Protein AF-G5QRQ3-F1 (afdb_monomer_lite)

InterPro domains:
  IPR060211 EcpR-like, N-terminal domain [PF27348] (3-84)

Sequence (122 aa):
MLDRHNHLSSGFIFVDFSFPNLRRFTDLQWADSLANSGMHIVLISDRSLTPLANYWILKSNKIQGIIYSDDDDIVQQQKMHRLFTGRLANSKRGRTLNYTEFILLKRFVSGISIQQIVNIDN

Secondary structure (DSSP, 8-state):
-------SSS-EEEEEE-GGGHHHHTSSSHHHHHHTT-PEEEEEE-TTTHHHHHHHHHH-TTEEEEEETTS-HHHHHHHHHHHHTT--B----S----HHHHHHHHHHHTT--HHHHHHH--

pLDDT: mean 87.4, std 11.8, range [40.56, 97.44]

Radius of gyration: 16.01 Å; chains: 1; bounding box: 36×26×56 Å

Foldseek 3Di:
DDPQAQPDPAAEDEDAAEPVCLLLLLDPCNLVVVVVRVHQYEYAHEPVCLQSVLQDVVVDPSHQEYDYPPDPPVLNVVLSSCVSVVHRHHPRDDHHDDPVSSVVSSCVSVVNDPVNVVVVVD

Organism: NCBI:txid913081

Structure (mmCIF, N/CA/C/O backbone):
data_AF-G5QRQ3-F1
#
_entry.id   AF-G5QRQ3-F1
#
loop_
_atom_site.group_PDB
_atom_site.id
_atom_site.type_symbol
_atom_site.label_atom_id
_atom_site.label_alt_id
_atom_site.label_comp_id
_atom_site.label_asym_id
_atom_site.label_entity_id
_atom_site.label_seq_id
_atom_site.pdbx_PDB_ins_code
_atom_site.Cartn_x
_atom_site.Cartn_y
_atom_site.Cartn_z
_atom_site.occupancy
_atom_site.B_iso_or_equiv
_atom_site.auth_seq_id
_atom_site.auth_comp_id
_atom_site.auth_asym_id
_atom_site.auth_atom_id
_atom_site.pdbx_PDB_model_num
ATOM 1 N N . MET A 1 1 ? 5.657 -2.905 -29.502 1.00 40.56 1 MET A N 1
ATOM 2 C CA . MET A 1 1 ? 5.555 -3.483 -28.146 1.00 40.56 1 MET A CA 1
ATOM 3 C C . MET A 1 1 ? 6.742 -2.980 -27.342 1.00 40.56 1 MET A C 1
ATOM 5 O O . MET A 1 1 ? 7.833 -2.961 -27.890 1.00 40.56 1 MET A O 1
ATOM 9 N N . LEU A 1 2 ? 6.541 -2.494 -26.117 1.00 48.34 2 LEU A N 1
ATOM 10 C CA . LEU A 1 2 ? 7.648 -2.096 -25.238 1.00 48.34 2 LEU A CA 1
ATOM 11 C C . LEU A 1 2 ? 8.219 -3.361 -24.592 1.00 48.34 2 LEU A C 1
ATOM 13 O O . LEU A 1 2 ? 7.514 -3.996 -23.807 1.00 48.34 2 LEU A O 1
ATOM 17 N N . ASP A 1 3 ? 9.459 -3.712 -24.930 1.00 54.97 3 ASP A N 1
ATOM 18 C CA . ASP A 1 3 ? 10.206 -4.789 -24.279 1.00 54.97 3 ASP A CA 1
ATOM 19 C C . ASP A 1 3 ? 10.379 -4.460 -22.795 1.00 54.97 3 ASP A C 1
ATOM 21 O O . ASP A 1 3 ? 11.114 -3.547 -22.415 1.00 54.97 3 ASP A O 1
ATOM 25 N N . ARG A 1 4 ? 9.652 -5.179 -21.939 1.00 62.84 4 ARG A N 1
ATOM 26 C CA . ARG A 1 4 ? 9.677 -4.995 -20.487 1.00 62.84 4 ARG A CA 1
ATOM 27 C C . ARG A 1 4 ? 10.423 -6.137 -19.834 1.00 62.84 4 ARG A C 1
ATOM 29 O O . ARG A 1 4 ? 9.827 -7.048 -19.271 1.00 62.84 4 ARG A O 1
ATOM 36 N N . HIS A 1 5 ? 11.741 -6.053 -19.916 1.00 73.69 5 HIS A N 1
ATOM 37 C CA . HIS A 1 5 ? 12.624 -6.947 -19.193 1.00 73.69 5 HIS A CA 1
ATOM 38 C C . HIS A 1 5 ? 12.818 -6.418 -17.770 1.00 73.69 5 HIS A C 1
ATOM 40 O O . HIS A 1 5 ? 13.040 -5.225 -17.561 1.00 73.69 5 HIS A O 1
ATOM 46 N N . ASN A 1 6 ? 12.702 -7.302 -16.780 1.00 76.31 6 ASN A N 1
ATOM 47 C CA . ASN A 1 6 ? 13.145 -6.980 -15.433 1.00 76.31 6 ASN A CA 1
ATOM 48 C C . ASN A 1 6 ? 14.673 -6.863 -15.456 1.00 76.31 6 ASN A C 1
ATOM 50 O O . ASN A 1 6 ? 15.356 -7.847 -15.728 1.00 76.31 6 ASN A O 1
ATOM 54 N N . HIS A 1 7 ? 15.201 -5.673 -15.177 1.00 77.12 7 HIS A N 1
ATOM 55 C CA . HIS A 1 7 ? 16.644 -5.442 -15.112 1.00 77.12 7 HIS A CA 1
ATOM 56 C C . HIS A 1 7 ? 17.217 -5.655 -13.700 1.00 77.12 7 HIS A C 1
ATOM 58 O O . HIS A 1 7 ? 18.397 -5.394 -13.471 1.00 77.12 7 HIS A O 1
ATOM 64 N N . LEU A 1 8 ? 16.394 -6.111 -12.749 1.00 81.19 8 LEU A N 1
ATOM 65 C CA . LEU A 1 8 ? 16.781 -6.427 -11.376 1.00 81.19 8 LEU A CA 1
ATOM 66 C C . LEU A 1 8 ? 17.001 -7.931 -11.196 1.00 81.19 8 LEU A C 1
ATOM 68 O O . LEU A 1 8 ? 16.372 -8.753 -11.860 1.00 81.19 8 LEU A O 1
ATOM 72 N N . SER A 1 9 ? 17.876 -8.289 -10.255 1.00 81.19 9 SER A N 1
ATOM 73 C CA . SER A 1 9 ? 18.150 -9.683 -9.881 1.00 81.19 9 SER A CA 1
ATOM 74 C C . SER A 1 9 ? 17.019 -10.328 -9.071 1.00 81.19 9 SER A C 1
ATOM 76 O O . SER A 1 9 ? 16.883 -11.549 -9.076 1.00 81.19 9 SER A O 1
ATOM 78 N N . SER A 1 10 ? 16.197 -9.524 -8.391 1.00 85.69 10 SER A N 1
ATOM 79 C CA . SER A 1 10 ? 15.017 -9.955 -7.635 1.00 85.69 10 SER A CA 1
ATOM 80 C C . SER A 1 10 ? 13.725 -9.749 -8.427 1.00 85.69 10 SER A C 1
ATOM 82 O O . SER A 1 10 ? 13.568 -8.788 -9.184 1.00 85.69 10 SER A O 1
ATOM 84 N N . GLY A 1 11 ? 12.777 -10.670 -8.241 1.00 90.44 11 GLY A N 1
ATOM 85 C CA . GLY A 1 11 ? 11.439 -10.574 -8.825 1.00 90.44 11 GLY A CA 1
ATOM 86 C C . GLY A 1 11 ? 10.533 -9.577 -8.093 1.00 90.44 11 GLY A C 1
ATOM 87 O O . GLY A 1 11 ? 10.936 -8.938 -7.120 1.00 90.44 11 GLY A O 1
ATOM 88 N N . PHE A 1 12 ? 9.282 -9.477 -8.547 1.00 92.00 12 PHE A N 1
ATOM 89 C CA . PHE A 1 12 ? 8.266 -8.583 -7.983 1.00 92.00 12 PHE A CA 1
ATOM 90 C C . PHE A 1 12 ? 7.072 -9.356 -7.422 1.00 92.00 12 PHE A C 1
ATOM 92 O O . PHE A 1 12 ? 6.621 -10.328 -8.026 1.00 92.00 12 PHE A O 1
ATOM 99 N N . ILE A 1 13 ? 6.528 -8.880 -6.303 1.00 94.81 13 ILE A N 1
ATOM 100 C CA . ILE A 1 13 ? 5.225 -9.289 -5.775 1.00 94.81 13 ILE A CA 1
ATOM 101 C C . ILE A 1 13 ? 4.263 -8.128 -5.997 1.00 94.81 13 ILE A C 1
ATOM 103 O O . ILE A 1 13 ? 4.391 -7.076 -5.368 1.00 94.81 13 ILE A O 1
ATOM 107 N N . PHE A 1 14 ? 3.290 -8.332 -6.879 1.00 95.44 14 PHE A N 1
ATOM 108 C CA . PHE A 1 14 ? 2.187 -7.399 -7.071 1.00 95.44 14 PHE A CA 1
ATOM 109 C C . PHE A 1 14 ? 1.051 -7.773 -6.124 1.00 95.44 14 PHE A C 1
ATOM 111 O O . PHE A 1 14 ? 0.490 -8.864 -6.209 1.00 95.44 14 PHE A O 1
ATOM 118 N N . VAL A 1 15 ? 0.742 -6.874 -5.195 1.00 96.88 15 VAL A N 1
ATOM 119 C CA . VAL A 1 15 ? -0.288 -7.076 -4.175 1.00 96.88 15 VAL A CA 1
ATOM 120 C C . VAL A 1 15 ? -1.567 -6.386 -4.626 1.00 96.88 15 VAL A C 1
ATOM 122 O O . VAL A 1 15 ? -1.559 -5.177 -4.851 1.00 96.88 15 VAL A O 1
ATOM 125 N N . ASP A 1 16 ? -2.662 -7.139 -4.712 1.00 96.62 16 ASP A N 1
ATOM 126 C CA . ASP A 1 16 ? -4.011 -6.593 -4.884 1.00 96.62 16 ASP A CA 1
ATOM 127 C C . ASP A 1 16 ? -4.416 -5.800 -3.630 1.00 96.62 16 ASP A C 1
ATOM 129 O O . ASP A 1 16 ? -4.892 -6.356 -2.638 1.00 96.62 16 ASP A O 1
ATOM 133 N N . PHE A 1 17 ? -4.169 -4.492 -3.658 1.00 97.44 17 PHE A N 1
ATOM 134 C CA . PHE A 1 17 ? -4.375 -3.562 -2.555 1.00 97.44 17 PHE A CA 1
ATOM 135 C C . PHE A 1 17 ? -5.756 -2.898 -2.657 1.00 97.44 17 PHE A C 1
ATOM 137 O O . PHE A 1 17 ? -5.892 -1.680 -2.797 1.00 97.44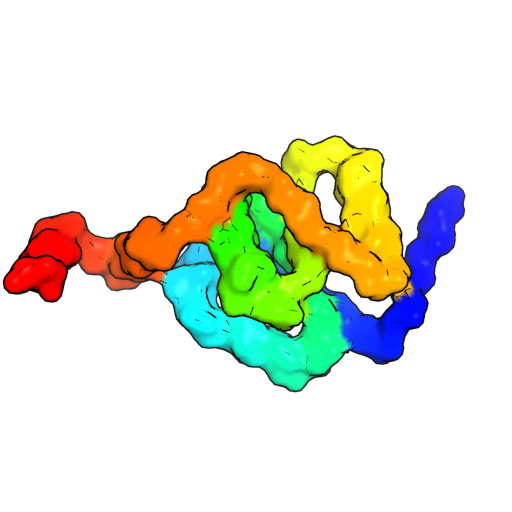 17 PHE A O 1
ATOM 144 N N . SER A 1 18 ? -6.796 -3.727 -2.608 1.00 96.56 18 SER A N 1
ATOM 145 C CA . SER A 1 18 ? -8.194 -3.324 -2.771 1.00 96.56 18 SER A CA 1
ATOM 146 C C . SER A 1 18 ? -9.007 -3.438 -1.478 1.00 96.56 18 SER A C 1
ATOM 148 O O . SER A 1 18 ? -8.665 -4.190 -0.558 1.00 96.56 18 SER A O 1
ATOM 150 N N . PHE A 1 19 ? -10.102 -2.678 -1.392 1.00 95.88 19 PHE A N 1
ATOM 151 C CA . PHE A 1 19 ? -10.977 -2.614 -0.217 1.00 95.88 19 PHE A CA 1
ATOM 152 C C . PHE A 1 19 ? -11.449 -3.977 0.314 1.00 95.88 19 PHE A C 1
ATOM 154 O O . PHE A 1 19 ? -11.417 -4.158 1.534 1.00 95.88 19 PHE A O 1
ATOM 161 N N . PRO A 1 20 ? -11.823 -4.969 -0.524 1.00 95.38 20 PRO A N 1
ATOM 162 C CA . PRO A 1 20 ? -12.203 -6.296 -0.033 1.00 95.38 20 PRO A CA 1
ATOM 163 C C . PRO A 1 20 ? -11.127 -6.963 0.840 1.00 95.38 20 PRO A C 1
ATOM 165 O O . PRO A 1 20 ? -11.447 -7.735 1.742 1.00 95.38 20 PRO A O 1
ATOM 168 N N . ASN A 1 21 ? -9.854 -6.615 0.629 1.00 96.00 21 ASN A N 1
ATOM 169 C CA . ASN A 1 21 ? -8.706 -7.154 1.354 1.00 96.00 21 ASN A CA 1
ATOM 170 C C . ASN A 1 21 ? -8.260 -6.277 2.543 1.00 96.00 21 ASN A C 1
ATOM 172 O O . ASN A 1 21 ? -7.255 -6.585 3.189 1.00 96.00 21 ASN A O 1
ATOM 176 N N . LEU A 1 22 ? -9.008 -5.218 2.886 1.00 95.81 22 LEU A N 1
ATOM 177 C CA . LEU A 1 22 ? -8.644 -4.215 3.898 1.00 95.81 22 LEU A CA 1
ATOM 178 C C . LEU A 1 22 ? -8.176 -4.821 5.231 1.00 95.81 22 LEU A C 1
ATOM 180 O O . LEU A 1 22 ? -7.193 -4.348 5.802 1.00 95.81 22 LEU A O 1
ATOM 184 N N . ARG A 1 23 ? -8.824 -5.895 5.706 1.00 94.56 23 ARG A N 1
ATOM 185 C CA . ARG A 1 23 ? -8.462 -6.572 6.967 1.00 94.56 23 ARG A CA 1
ATOM 186 C C . ARG A 1 23 ? -6.999 -6.999 7.022 1.00 94.56 23 ARG A C 1
ATOM 188 O O . ARG A 1 23 ? -6.372 -6.887 8.073 1.00 94.56 23 ARG A O 1
ATOM 195 N N . ARG A 1 24 ? -6.441 -7.440 5.895 1.00 94.94 24 ARG A N 1
ATOM 196 C CA . ARG A 1 24 ? -5.034 -7.834 5.797 1.00 94.94 24 ARG A CA 1
ATOM 197 C C . ARG A 1 24 ? -4.106 -6.625 5.911 1.00 94.94 24 ARG A C 1
ATOM 199 O O . ARG A 1 24 ? -3.074 -6.706 6.563 1.00 94.94 24 ARG A O 1
ATOM 206 N N . PHE A 1 25 ? -4.490 -5.494 5.326 1.00 96.38 25 PHE A N 1
ATOM 207 C CA . PHE A 1 25 ? -3.645 -4.299 5.237 1.00 96.38 25 PHE A CA 1
ATOM 208 C C . PHE A 1 25 ? -3.670 -3.408 6.481 1.00 96.38 25 PHE A C 1
ATOM 210 O O . PHE A 1 25 ? -2.894 -2.456 6.570 1.00 96.38 25 PHE A O 1
ATOM 217 N N . THR A 1 26 ? -4.541 -3.716 7.442 1.00 95.19 26 THR A N 1
ATOM 218 C CA . THR A 1 26 ? -4.531 -3.129 8.790 1.00 95.19 26 THR A CA 1
ATOM 219 C C . THR A 1 26 ? -3.667 -3.900 9.790 1.00 95.19 26 THR A C 1
ATOM 221 O O . THR A 1 26 ? -3.450 -3.430 10.909 1.00 95.19 26 THR A O 1
ATOM 224 N N . ASP A 1 27 ? -3.164 -5.079 9.418 1.00 93.19 27 ASP A N 1
ATOM 225 C CA . ASP A 1 27 ? -2.137 -5.770 10.195 1.00 93.19 27 ASP A CA 1
ATOM 226 C C . ASP A 1 27 ? -0.810 -4.995 10.096 1.00 93.19 27 ASP A C 1
ATOM 228 O O . ASP A 1 27 ? -0.477 -4.455 9.049 1.00 93.19 27 ASP A O 1
ATOM 232 N N . LEU A 1 28 ? -0.031 -4.906 11.172 1.00 89.81 28 LEU A N 1
ATOM 233 C CA . LEU A 1 28 ? 1.288 -4.274 11.092 1.00 89.81 28 LEU A CA 1
ATOM 234 C C . LEU A 1 28 ? 2.332 -5.190 10.436 1.00 89.81 28 LEU A C 1
ATOM 236 O O . LEU A 1 28 ? 3.329 -4.688 9.929 1.00 89.81 28 LEU A O 1
ATOM 240 N N . GLN A 1 29 ? 2.094 -6.505 10.421 1.00 91.50 29 GLN A N 1
ATOM 241 C CA . GLN A 1 29 ? 3.080 -7.510 10.017 1.00 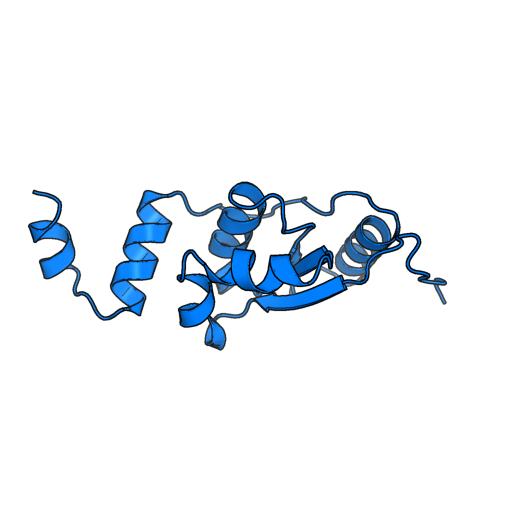91.50 29 GLN A CA 1
ATOM 242 C C . GLN A 1 29 ? 2.926 -8.008 8.573 1.00 91.50 29 GLN A C 1
ATOM 244 O O . GLN A 1 29 ? 3.775 -8.769 8.100 1.00 91.50 29 GLN A O 1
ATOM 249 N N . TRP A 1 30 ? 1.873 -7.617 7.840 1.00 93.88 30 TRP A N 1
ATOM 250 C CA . TRP A 1 30 ? 1.630 -8.185 6.502 1.00 93.88 30 TRP A CA 1
ATOM 251 C C . TRP A 1 30 ? 2.767 -7.863 5.522 1.00 93.88 30 TRP A C 1
ATOM 253 O O . TRP A 1 30 ? 3.156 -8.723 4.732 1.00 93.88 30 TRP A O 1
ATOM 263 N N . ALA A 1 31 ? 3.315 -6.645 5.584 1.00 91.19 31 ALA A N 1
ATOM 264 C CA . ALA A 1 31 ? 4.389 -6.217 4.693 1.00 91.19 31 ALA A CA 1
ATOM 265 C C . ALA A 1 31 ? 5.699 -6.950 5.019 1.00 91.19 31 ALA A C 1
ATOM 267 O O . ALA A 1 31 ? 6.387 -7.411 4.109 1.00 91.19 31 ALA A O 1
ATOM 268 N N . ASP A 1 32 ? 6.003 -7.126 6.309 1.00 90.31 32 ASP A N 1
ATOM 269 C CA . ASP A 1 32 ? 7.187 -7.861 6.772 1.00 90.31 32 ASP A CA 1
ATOM 270 C C . ASP A 1 32 ? 7.114 -9.342 6.384 1.00 90.31 32 ASP A C 1
ATOM 272 O O . ASP A 1 32 ? 8.101 -9.927 5.942 1.00 90.31 32 ASP A O 1
ATOM 276 N N . SER A 1 33 ? 5.917 -9.929 6.450 1.00 90.25 33 SER A N 1
ATOM 277 C CA . SER A 1 33 ? 5.680 -11.316 6.040 1.00 90.25 33 SER A CA 1
ATOM 278 C C . SER A 1 33 ? 6.027 -11.550 4.565 1.00 90.25 33 SER A C 1
ATOM 280 O O . SER A 1 33 ? 6.598 -12.584 4.223 1.00 90.25 33 SER A O 1
ATOM 282 N N . LEU A 1 34 ? 5.728 -10.583 3.690 1.00 90.12 34 LEU A N 1
ATOM 283 C CA . LEU A 1 34 ? 6.083 -10.644 2.268 1.00 90.12 34 LEU A CA 1
ATOM 284 C C . LEU A 1 34 ? 7.560 -10.323 2.016 1.00 90.12 34 LEU A C 1
ATOM 286 O O . LEU A 1 34 ? 8.159 -10.875 1.090 1.00 90.12 34 LEU A O 1
ATOM 290 N N . ALA A 1 35 ? 8.164 -9.464 2.838 1.00 86.69 35 ALA A N 1
ATOM 291 C CA . ALA A 1 35 ? 9.556 -9.050 2.687 1.00 86.69 35 ALA A CA 1
ATOM 292 C C . ALA A 1 35 ? 10.551 -10.214 2.835 1.00 86.69 35 ALA A C 1
ATOM 294 O O . ALA A 1 35 ? 11.631 -10.169 2.247 1.00 86.69 35 ALA A O 1
ATOM 295 N N . ASN A 1 36 ? 10.170 -11.279 3.548 1.00 87.75 36 ASN A N 1
ATOM 296 C CA . ASN A 1 36 ? 10.967 -12.503 3.690 1.00 87.75 36 ASN A CA 1
ATOM 297 C C . ASN A 1 36 ? 11.245 -13.220 2.355 1.00 87.75 36 ASN A C 1
ATOM 299 O O . ASN A 1 36 ? 12.162 -14.030 2.280 1.00 87.75 36 ASN A O 1
ATOM 303 N N . SER A 1 37 ? 10.491 -12.912 1.295 1.00 87.75 37 SER A N 1
ATOM 304 C CA . SER A 1 37 ? 10.735 -13.447 -0.052 1.00 87.75 37 SER A CA 1
ATOM 305 C C . SER A 1 37 ? 11.984 -12.876 -0.737 1.00 87.75 37 SER A C 1
ATOM 307 O O . SER A 1 37 ? 12.440 -13.435 -1.731 1.00 87.75 37 SER A O 1
ATOM 309 N N . GLY A 1 38 ? 12.509 -11.735 -0.270 1.00 88.44 38 GLY A N 1
ATOM 310 C CA . GLY A 1 38 ? 13.563 -10.990 -0.970 1.00 88.44 38 GLY A CA 1
ATOM 311 C C . GLY A 1 38 ? 13.104 -10.314 -2.272 1.00 88.44 38 GLY A C 1
ATOM 312 O O . GLY A 1 38 ? 13.926 -9.748 -2.988 1.00 88.44 38 GLY A O 1
ATOM 313 N N . MET A 1 39 ? 11.806 -10.359 -2.589 1.00 91.31 39 MET A N 1
ATOM 314 C CA . MET A 1 39 ? 11.225 -9.754 -3.788 1.00 91.31 39 MET A CA 1
ATOM 315 C C . MET A 1 39 ? 10.772 -8.310 -3.538 1.00 91.31 39 MET A C 1
ATOM 317 O O . MET A 1 39 ? 10.463 -7.912 -2.413 1.00 91.31 39 MET A O 1
ATOM 321 N N . HIS A 1 40 ? 10.682 -7.525 -4.610 1.00 90.25 40 HIS A N 1
ATOM 322 C CA . HIS A 1 40 ? 10.192 -6.150 -4.564 1.00 90.25 40 HIS A CA 1
ATOM 323 C C . HIS A 1 40 ? 8.664 -6.121 -4.451 1.00 90.25 40 HIS A C 1
ATOM 325 O O . HIS A 1 40 ? 7.967 -6.635 -5.327 1.00 90.25 40 HIS A O 1
ATOM 331 N N . ILE A 1 41 ? 8.123 -5.497 -3.402 1.00 94.56 41 ILE A N 1
ATOM 332 C CA . ILE A 1 41 ? 6.671 -5.409 -3.199 1.00 94.56 41 ILE A CA 1
ATOM 333 C C . ILE A 1 41 ? 6.122 -4.184 -3.936 1.00 94.56 41 ILE A C 1
ATOM 335 O O . ILE A 1 41 ? 6.608 -3.068 -3.749 1.00 94.56 41 ILE A O 1
ATOM 339 N N . VAL A 1 42 ? 5.081 -4.375 -4.743 1.00 95.38 42 VAL A N 1
ATOM 340 C CA . VAL A 1 42 ? 4.377 -3.311 -5.470 1.00 95.38 42 VAL A CA 1
ATOM 341 C C . VAL A 1 42 ? 2.891 -3.400 -5.156 1.00 95.38 42 VAL A C 1
ATOM 343 O O . VAL A 1 42 ? 2.290 -4.465 -5.287 1.00 95.38 42 VAL A O 1
ATOM 346 N N . LEU A 1 43 ? 2.284 -2.286 -4.750 1.00 96.62 43 LEU A N 1
ATOM 347 C CA . LEU A 1 43 ? 0.852 -2.247 -4.447 1.00 96.62 43 LEU A CA 1
ATOM 348 C C . LEU A 1 43 ? 0.059 -1.873 -5.695 1.00 96.62 43 LEU A C 1
ATOM 350 O O . LEU A 1 43 ? 0.364 -0.863 -6.330 1.00 96.62 43 LEU A O 1
ATOM 354 N N . ILE A 1 44 ? -0.980 -2.644 -6.004 1.00 96.56 44 ILE A N 1
ATOM 355 C CA . ILE A 1 44 ? -2.009 -2.288 -6.980 1.00 96.56 44 ILE A CA 1
ATOM 356 C C . ILE A 1 44 ? -3.207 -1.757 -6.194 1.00 96.56 44 ILE A C 1
ATOM 358 O O . ILE A 1 44 ? -3.995 -2.535 -5.669 1.00 96.56 44 ILE A O 1
ATOM 362 N N . SER A 1 45 ? -3.290 -0.438 -6.021 1.00 96.38 45 SER A N 1
ATOM 363 C CA . SER A 1 45 ? -4.258 0.187 -5.114 1.00 96.38 45 SER A CA 1
ATOM 364 C C . SER A 1 45 ? -5.498 0.660 -5.846 1.00 96.38 45 SER A C 1
ATOM 366 O O . SER A 1 45 ? -5.393 1.415 -6.811 1.00 96.38 45 SER A O 1
ATOM 368 N N . ASP A 1 46 ? -6.669 0.342 -5.302 1.00 95.31 46 ASP A N 1
ATOM 369 C CA . ASP A 1 46 ? -7.892 1.026 -5.710 1.00 95.31 46 ASP A CA 1
ATOM 370 C C . ASP A 1 46 ? -7.952 2.466 -5.159 1.00 95.31 46 ASP A C 1
ATOM 372 O O . ASP A 1 46 ? -7.138 2.906 -4.326 1.00 95.31 46 ASP A O 1
ATOM 376 N N . ARG A 1 47 ? -8.939 3.229 -5.638 1.00 93.88 47 ARG A N 1
ATOM 377 C CA . ARG A 1 47 ? -9.156 4.618 -5.222 1.00 93.88 47 ARG A CA 1
ATOM 378 C C . ARG A 1 47 ? -9.490 4.743 -3.733 1.00 93.88 47 ARG A C 1
ATOM 380 O O . ARG A 1 47 ? -9.063 5.705 -3.096 1.00 93.88 47 ARG A O 1
ATOM 387 N N . SER A 1 48 ? -10.234 3.792 -3.173 1.00 94.88 48 SER A N 1
ATOM 388 C CA . SER A 1 48 ? -10.696 3.840 -1.781 1.00 94.88 48 SER A CA 1
ATOM 389 C C . SER A 1 48 ? -9.556 3.634 -0.781 1.00 94.88 48 SER A C 1
ATOM 391 O O . SER A 1 48 ? -9.514 4.296 0.256 1.00 94.88 48 SER A O 1
ATOM 393 N N . LEU A 1 49 ? -8.582 2.787 -1.126 1.00 96.12 49 LEU A N 1
ATOM 394 C CA . LEU A 1 49 ? -7.427 2.477 -0.292 1.00 96.12 49 LEU A CA 1
ATOM 395 C C . LEU A 1 49 ? -6.198 3.336 -0.598 1.00 96.12 49 LEU A C 1
ATOM 397 O O . LEU A 1 49 ? -5.183 3.190 0.083 1.00 96.12 49 LEU A O 1
ATOM 401 N N . THR A 1 50 ? -6.288 4.290 -1.531 1.00 96.12 50 THR A N 1
ATOM 402 C CA . THR A 1 50 ? -5.196 5.227 -1.855 1.00 96.12 50 THR A CA 1
ATOM 403 C C . THR A 1 50 ? -4.552 5.856 -0.601 1.00 96.12 50 THR A C 1
ATOM 405 O O . THR A 1 50 ? -3.321 5.829 -0.497 1.0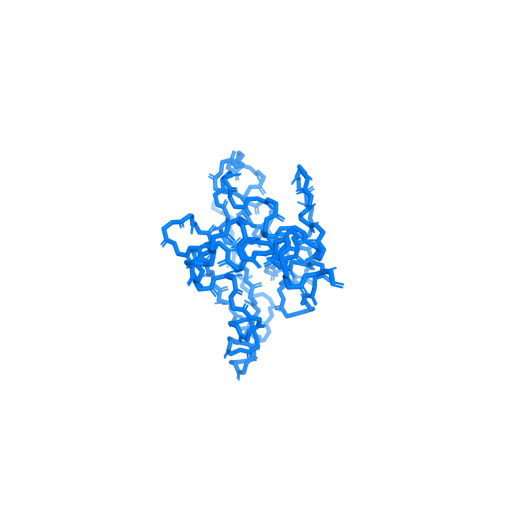0 96.12 50 THR A O 1
ATOM 408 N N . PRO A 1 51 ? -5.312 6.354 0.401 1.00 96.69 51 PRO A N 1
ATOM 409 C CA . PRO A 1 51 ? -4.718 6.893 1.625 1.00 96.69 51 PRO A CA 1
ATOM 410 C C . PRO A 1 51 ? -3.904 5.879 2.435 1.00 96.69 51 PRO A C 1
ATOM 412 O O . PRO A 1 51 ? -2.869 6.237 3.002 1.00 96.69 51 PRO A O 1
ATOM 415 N N . LEU A 1 52 ? -4.358 4.625 2.487 1.00 97.25 52 LEU A N 1
ATOM 416 C CA . LEU A 1 52 ? -3.695 3.547 3.217 1.00 97.25 52 LEU A CA 1
ATOM 417 C C . LEU A 1 52 ? -2.469 3.026 2.450 1.00 97.25 52 LEU A C 1
ATOM 419 O O . LEU A 1 52 ? -1.427 2.798 3.058 1.00 97.25 52 LEU A O 1
ATOM 423 N N . ALA A 1 53 ? -2.540 2.916 1.122 1.00 96.75 53 ALA A N 1
ATOM 424 C CA . ALA A 1 53 ? -1.385 2.591 0.286 1.00 96.75 53 ALA A CA 1
ATOM 425 C C . ALA A 1 53 ? -0.271 3.638 0.465 1.00 96.75 53 ALA A C 1
ATOM 427 O O . ALA A 1 53 ? 0.896 3.296 0.662 1.00 96.75 53 ALA A O 1
ATOM 428 N N . ASN A 1 54 ? -0.648 4.921 0.497 1.00 96.25 54 ASN A N 1
ATOM 429 C CA . ASN A 1 54 ? 0.268 6.029 0.766 1.00 96.25 54 ASN A CA 1
ATOM 430 C C . ASN A 1 54 ? 0.904 5.968 2.159 1.00 96.25 54 ASN A C 1
ATOM 432 O O . ASN A 1 54 ? 2.060 6.355 2.322 1.00 96.25 54 ASN A O 1
ATOM 436 N N . TYR A 1 55 ? 0.169 5.498 3.166 1.00 96.19 55 TYR A N 1
ATOM 437 C CA . TYR A 1 55 ? 0.738 5.257 4.490 1.00 96.19 55 TYR A CA 1
ATOM 438 C C . TYR A 1 55 ? 1.813 4.168 4.422 1.00 96.19 55 TYR A C 1
ATOM 440 O O . TYR A 1 55 ? 2.926 4.358 4.911 1.00 96.19 55 TYR A O 1
ATOM 448 N N . TRP A 1 56 ? 1.521 3.061 3.740 1.00 95.62 56 TRP A N 1
ATOM 449 C CA . TRP A 1 56 ? 2.425 1.919 3.652 1.00 95.62 56 TRP A CA 1
ATOM 450 C C . TRP A 1 56 ? 3.717 2.200 2.883 1.00 95.62 56 TRP A C 1
ATOM 452 O O . TRP A 1 56 ? 4.782 1.826 3.371 1.00 95.62 56 TRP A O 1
ATOM 462 N N . ILE A 1 57 ? 3.663 2.920 1.756 1.00 92.88 57 ILE A N 1
ATOM 463 C CA . ILE A 1 57 ? 4.877 3.299 1.003 1.00 92.88 57 ILE A CA 1
ATOM 464 C C . ILE A 1 57 ? 5.812 4.216 1.810 1.00 92.88 57 ILE A C 1
ATOM 466 O O . ILE A 1 57 ? 7.011 4.251 1.556 1.00 92.88 57 ILE A O 1
ATOM 470 N N . LEU A 1 58 ? 5.283 4.967 2.785 1.00 91.56 58 LEU A N 1
ATOM 471 C CA . LEU A 1 58 ? 6.096 5.776 3.700 1.00 91.56 58 LEU A CA 1
ATOM 472 C C . LEU A 1 58 ? 6.592 4.978 4.902 1.00 91.56 58 LEU A C 1
ATOM 474 O O . LEU A 1 58 ? 7.678 5.242 5.410 1.00 91.56 58 LEU A O 1
ATOM 478 N N . LYS A 1 59 ? 5.782 4.032 5.382 1.00 92.00 59 LYS A N 1
ATOM 479 C CA . LYS A 1 59 ? 6.069 3.274 6.597 1.00 92.00 59 LYS A CA 1
ATOM 480 C C . LYS A 1 59 ? 7.065 2.138 6.369 1.00 92.00 59 LYS A C 1
ATOM 482 O O . LYS A 1 59 ? 7.827 1.833 7.284 1.00 92.00 59 LYS A O 1
ATOM 487 N N . SER A 1 60 ? 7.056 1.515 5.191 1.00 88.94 60 SER A N 1
ATOM 488 C CA . SER A 1 60 ? 7.885 0.349 4.881 1.00 88.94 60 SER A CA 1
ATOM 489 C C . SER A 1 60 ? 8.782 0.597 3.675 1.00 88.94 60 SER A C 1
ATOM 491 O O . SER A 1 60 ? 8.310 0.805 2.560 1.00 88.94 60 SER A O 1
ATOM 493 N N . ASN A 1 61 ? 10.094 0.476 3.883 1.00 86.06 61 ASN A N 1
ATOM 494 C CA . ASN A 1 61 ? 11.089 0.521 2.809 1.00 86.06 61 ASN A CA 1
ATOM 495 C C . ASN A 1 61 ? 11.078 -0.730 1.910 1.00 86.06 61 ASN A C 1
ATOM 497 O O . ASN A 1 61 ? 11.834 -0.791 0.944 1.00 86.06 61 ASN A O 1
ATOM 501 N N . LYS A 1 62 ? 10.252 -1.734 2.232 1.00 87.00 62 LYS A N 1
ATOM 502 C CA . LYS A 1 62 ? 10.092 -2.971 1.453 1.00 87.00 62 LYS A CA 1
ATOM 503 C C . LYS A 1 62 ? 9.143 -2.799 0.270 1.00 87.00 62 LYS A C 1
ATOM 505 O O . LYS A 1 62 ? 9.146 -3.618 -0.646 1.00 87.00 62 LYS A O 1
ATOM 510 N N . ILE A 1 63 ? 8.337 -1.741 0.292 1.00 92.19 63 ILE A N 1
ATOM 511 C CA . ILE A 1 63 ? 7.383 -1.419 -0.761 1.00 92.19 63 ILE A CA 1
ATOM 512 C C . ILE A 1 63 ? 8.070 -0.466 -1.742 1.00 92.19 63 ILE A C 1
ATOM 514 O O . ILE A 1 63 ? 8.491 0.631 -1.384 1.00 92.19 63 ILE A O 1
ATOM 518 N N . GLN A 1 64 ? 8.204 -0.907 -2.990 1.00 91.31 64 GLN A N 1
ATOM 519 C CA . GLN A 1 64 ? 8.974 -0.240 -4.044 1.00 91.31 64 GLN A CA 1
ATOM 520 C C . GLN A 1 64 ? 8.146 0.778 -4.845 1.00 91.31 64 GLN A C 1
ATOM 522 O O . GLN A 1 64 ? 8.697 1.612 -5.570 1.00 91.31 64 GLN A O 1
ATOM 527 N N . GLY A 1 65 ? 6.818 0.687 -4.767 1.00 93.44 65 GLY A N 1
ATOM 528 C CA . GLY A 1 65 ? 5.927 1.613 -5.452 1.00 93.44 65 GLY A CA 1
ATOM 529 C C . GLY A 1 65 ? 4.453 1.246 -5.352 1.00 93.44 65 GLY A C 1
ATOM 530 O O . GLY A 1 65 ? 4.079 0.180 -4.856 1.00 93.44 65 GLY A O 1
ATOM 531 N N . ILE A 1 66 ? 3.625 2.164 -5.852 1.00 95.19 66 ILE A N 1
ATOM 532 C CA . ILE A 1 66 ? 2.170 2.018 -5.933 1.00 95.19 66 ILE A CA 1
ATOM 533 C C . ILE A 1 66 ? 1.718 2.306 -7.366 1.00 95.19 66 ILE A C 1
ATOM 535 O O . ILE A 1 66 ? 1.987 3.380 -7.917 1.00 95.19 66 ILE A O 1
ATOM 539 N N . ILE A 1 67 ? 0.969 1.377 -7.945 1.00 94.94 67 ILE A N 1
ATOM 540 C CA . ILE A 1 67 ? 0.206 1.570 -9.177 1.00 94.94 67 ILE A CA 1
ATOM 541 C C . ILE A 1 67 ? -1.252 1.731 -8.753 1.00 94.94 67 ILE A C 1
ATOM 543 O O . ILE A 1 67 ? -1.801 0.836 -8.114 1.00 94.94 67 ILE A O 1
ATOM 547 N N . TYR A 1 68 ? -1.869 2.879 -9.041 1.00 94.88 68 TYR A N 1
ATOM 548 C CA . TYR A 1 68 ? -3.291 3.050 -8.749 1.00 94.88 68 TYR A CA 1
ATOM 549 C C . TYR A 1 68 ? -4.098 2.527 -9.932 1.00 94.88 68 TYR A C 1
ATOM 551 O O . TYR A 1 68 ? -3.764 2.824 -11.077 1.00 94.88 68 TYR A O 1
ATOM 559 N N . SER A 1 69 ? -5.128 1.733 -9.657 1.00 93.19 69 SER A N 1
ATOM 560 C CA . SER A 1 69 ? -5.887 1.010 -10.684 1.00 93.19 69 SER A CA 1
ATOM 561 C C . SER A 1 69 ? -6.671 1.925 -11.631 1.00 93.19 69 SER A C 1
ATOM 563 O O . SER A 1 69 ? -7.038 1.513 -12.722 1.00 93.19 69 SER A O 1
ATOM 565 N N . ASP A 1 70 ? -6.957 3.146 -11.193 1.00 92.44 70 ASP A N 1
ATOM 566 C CA . ASP A 1 70 ? -7.673 4.204 -11.909 1.00 92.44 70 ASP A CA 1
ATOM 567 C C . ASP A 1 70 ? -6.732 5.305 -12.433 1.00 92.44 70 ASP A C 1
ATOM 569 O O . ASP A 1 70 ? -7.200 6.375 -12.811 1.00 92.44 70 ASP A O 1
ATOM 573 N N . ASP A 1 71 ? -5.411 5.088 -12.421 1.00 91.44 71 ASP A N 1
ATOM 574 C CA . ASP A 1 71 ? -4.491 5.919 -13.208 1.00 91.44 71 ASP A CA 1
ATOM 575 C C . ASP A 1 71 ? -4.654 5.604 -14.704 1.00 91.44 71 ASP A C 1
ATOM 577 O O . ASP A 1 71 ? -4.898 4.454 -15.067 1.00 91.44 71 ASP A O 1
ATOM 581 N N . ASP A 1 72 ? -4.429 6.595 -15.571 1.00 93.12 72 ASP A N 1
ATOM 582 C CA . ASP A 1 72 ? -4.394 6.376 -17.020 1.00 93.12 72 ASP A CA 1
ATOM 583 C C . ASP A 1 72 ? -3.354 5.314 -17.399 1.00 93.12 72 ASP A C 1
ATOM 585 O O . ASP A 1 72 ? -2.263 5.257 -16.816 1.00 93.12 72 ASP A O 1
ATOM 589 N N . ASP A 1 73 ? -3.634 4.539 -18.450 1.00 93.12 73 ASP A N 1
ATOM 590 C CA . ASP A 1 73 ? -2.746 3.475 -18.934 1.00 93.12 73 ASP A CA 1
ATOM 591 C C . ASP A 1 73 ? -1.302 3.956 -19.101 1.00 93.12 73 ASP A C 1
ATOM 593 O O . ASP A 1 73 ? -0.365 3.275 -18.685 1.00 93.12 73 ASP A O 1
ATOM 597 N N . ILE A 1 74 ? -1.106 5.158 -19.654 1.00 93.31 74 ILE A N 1
ATOM 598 C CA . ILE A 1 74 ? 0.218 5.764 -19.859 1.00 93.31 74 ILE A CA 1
ATOM 599 C C . ILE A 1 74 ? 0.961 5.924 -18.525 1.00 93.31 74 ILE A C 1
ATOM 601 O O . ILE A 1 74 ? 2.144 5.589 -18.431 1.00 93.31 74 ILE A O 1
ATOM 605 N N . VAL A 1 75 ? 0.276 6.397 -17.483 1.00 91.69 75 VAL A N 1
ATOM 606 C CA . VAL A 1 75 ? 0.850 6.584 -16.144 1.00 91.69 75 VAL A CA 1
ATOM 607 C C . VAL A 1 75 ? 1.193 5.232 -15.522 1.00 91.69 75 VAL A C 1
ATOM 609 O O . VAL A 1 75 ? 2.291 5.062 -14.982 1.00 91.69 75 VAL A O 1
ATOM 612 N N . GLN A 1 76 ? 0.308 4.241 -15.654 1.00 92.25 76 GLN A N 1
ATOM 613 C CA . GLN A 1 76 ? 0.575 2.878 -15.194 1.00 92.25 76 GLN A CA 1
ATOM 614 C C . GLN A 1 76 ? 1.797 2.276 -15.910 1.00 92.25 76 GLN A C 1
ATOM 616 O O . GLN A 1 76 ? 2.674 1.698 -15.258 1.00 92.25 76 GLN A O 1
ATOM 621 N N . GLN A 1 77 ? 1.929 2.484 -17.229 1.00 91.62 77 GLN A N 1
ATOM 622 C CA . GLN A 1 77 ? 3.096 2.029 -17.994 1.00 91.62 77 GLN A CA 1
ATOM 623 C C . GLN A 1 77 ? 4.392 2.693 -17.527 1.00 91.62 77 GLN A C 1
ATOM 625 O O . GLN A 1 77 ? 5.407 2.012 -17.357 1.00 91.62 77 GLN A O 1
ATOM 630 N N . GLN A 1 78 ? 4.371 4.004 -17.282 1.00 91.81 78 GLN A N 1
ATOM 631 C CA . GLN A 1 78 ? 5.537 4.736 -16.784 1.00 91.81 78 GLN A CA 1
ATOM 632 C C . GLN A 1 78 ? 5.976 4.231 -15.407 1.00 91.81 78 GLN A C 1
ATOM 634 O O . GLN A 1 78 ? 7.173 4.046 -15.169 1.00 91.81 78 GLN A O 1
ATOM 639 N N . LYS A 1 79 ? 5.025 3.963 -14.506 1.00 92.19 79 LYS A N 1
ATOM 6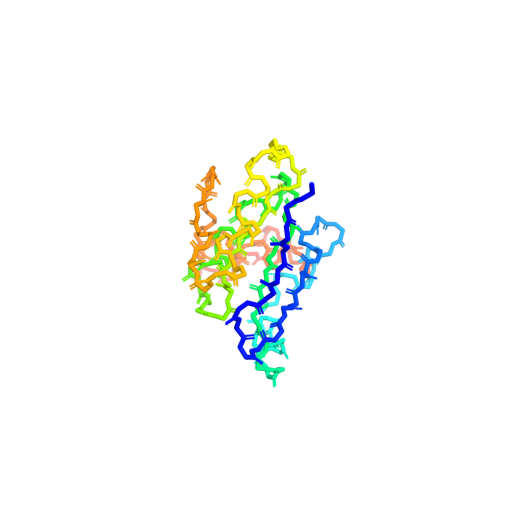40 C CA . LYS A 1 79 ? 5.311 3.385 -13.186 1.00 92.19 79 LYS A CA 1
ATOM 641 C C . LYS A 1 79 ? 5.931 1.998 -13.305 1.00 92.19 79 LYS A C 1
ATOM 643 O O . LYS A 1 79 ? 6.954 1.746 -12.672 1.00 92.19 79 LYS A O 1
ATOM 648 N N . MET A 1 80 ? 5.378 1.141 -14.163 1.00 91.50 80 MET A N 1
ATOM 649 C CA . MET A 1 80 ? 5.921 -0.197 -14.406 1.00 91.50 80 MET A CA 1
ATOM 650 C C . MET A 1 80 ? 7.355 -0.147 -14.947 1.00 91.50 80 MET A C 1
ATOM 652 O O . MET A 1 80 ? 8.236 -0.843 -14.449 1.00 91.50 80 MET A O 1
ATOM 656 N N . HIS A 1 81 ? 7.620 0.721 -15.928 1.00 91.00 81 HIS A N 1
ATOM 657 C CA . HIS A 1 81 ? 8.962 0.885 -16.487 1.00 91.00 81 HIS A CA 1
ATOM 658 C C . HIS A 1 81 ? 9.975 1.368 -15.437 1.00 91.00 81 HIS A C 1
ATOM 660 O O . HIS A 1 81 ? 11.099 0.869 -15.375 1.00 91.00 81 HIS A O 1
ATOM 666 N N . ARG A 1 82 ? 9.581 2.307 -14.567 1.00 91.06 82 ARG A N 1
ATOM 667 C CA . ARG A 1 82 ? 10.429 2.766 -13.455 1.00 91.06 82 ARG A CA 1
ATOM 668 C C . ARG A 1 82 ? 10.752 1.628 -12.488 1.00 91.06 82 ARG A C 1
ATOM 670 O O . ARG A 1 82 ? 11.923 1.439 -12.175 1.00 91.06 82 ARG A O 1
ATOM 677 N N . LEU A 1 83 ? 9.750 0.843 -12.090 1.00 90.88 83 LEU A N 1
ATOM 678 C CA . LEU A 1 83 ? 9.940 -0.309 -11.202 1.00 90.88 83 LEU A CA 1
ATOM 679 C C . LEU A 1 83 ? 10.948 -1.311 -11.784 1.00 90.88 83 LEU A C 1
ATOM 681 O O . LEU A 1 83 ? 11.912 -1.662 -11.110 1.00 90.88 83 LEU A O 1
ATOM 685 N N . PHE A 1 84 ? 10.785 -1.705 -13.050 1.00 89.50 84 PHE A N 1
ATOM 686 C CA . PHE A 1 84 ? 11.644 -2.704 -13.710 1.00 89.50 84 PHE A CA 1
ATOM 687 C C . PHE A 1 84 ? 13.061 -2.215 -14.026 1.00 89.50 84 PHE A C 1
ATOM 689 O O . PHE A 1 84 ? 13.941 -3.024 -14.308 1.00 89.50 84 PHE A O 1
ATOM 696 N N . THR A 1 85 ? 13.299 -0.905 -13.946 1.00 88.81 85 THR A N 1
ATOM 697 C CA . THR A 1 85 ? 14.627 -0.283 -14.082 1.0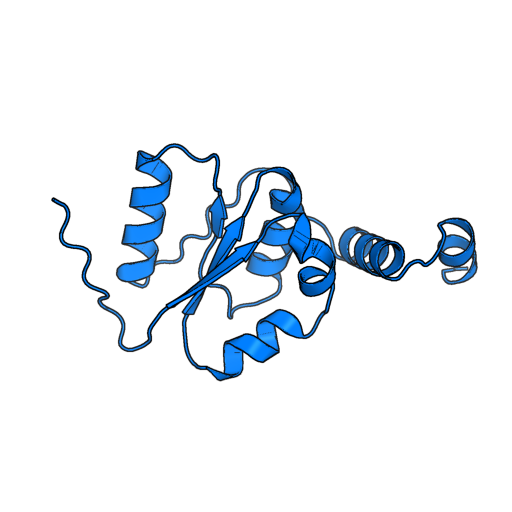0 88.81 85 THR A CA 1
ATOM 698 C C . THR A 1 85 ? 15.248 0.084 -12.729 1.00 88.81 85 THR A C 1
ATOM 700 O O . THR A 1 85 ? 16.239 0.810 -12.677 1.00 88.81 85 THR A O 1
ATOM 703 N N . GLY A 1 86 ? 14.667 -0.386 -11.617 1.00 82.31 86 GLY A N 1
ATOM 704 C CA . GLY A 1 86 ? 15.171 -0.142 -10.261 1.00 82.31 86 GLY A CA 1
ATOM 705 C C . GLY A 1 86 ? 14.877 1.248 -9.706 1.00 82.31 86 GLY A C 1
ATOM 706 O O . GLY A 1 86 ? 15.340 1.591 -8.619 1.00 82.31 86 GLY A O 1
ATOM 707 N N . ARG A 1 87 ? 14.099 2.067 -10.418 1.00 83.19 87 ARG A N 1
ATOM 708 C CA . ARG A 1 87 ? 13.712 3.403 -9.966 1.00 83.19 87 ARG A CA 1
ATOM 709 C C . ARG A 1 87 ? 12.458 3.314 -9.107 1.00 83.19 87 ARG A C 1
ATOM 711 O O . ARG A 1 87 ? 11.479 2.670 -9.473 1.00 83.19 87 ARG A O 1
ATOM 718 N N . LEU A 1 88 ? 12.453 4.046 -7.996 1.00 75.19 88 LEU A N 1
ATOM 719 C CA . LEU A 1 88 ? 11.260 4.177 -7.162 1.00 75.19 88 LEU A CA 1
ATOM 720 C C . LEU A 1 88 ? 10.092 4.757 -7.980 1.00 75.19 88 LEU A C 1
ATOM 722 O O . LEU A 1 88 ? 10.229 5.779 -8.675 1.00 75.19 88 LEU A O 1
ATOM 726 N N . ALA A 1 89 ? 8.934 4.109 -7.862 1.00 74.69 89 ALA A N 1
ATOM 727 C CA . ALA A 1 89 ? 7.659 4.547 -8.429 1.00 74.69 89 ALA A CA 1
ATOM 728 C C . ALA A 1 89 ? 6.746 5.079 -7.311 1.00 74.69 89 ALA A C 1
ATOM 730 O O . ALA A 1 89 ? 5.589 4.688 -7.167 1.00 74.69 89 ALA A O 1
ATOM 731 N N . ASN A 1 90 ? 7.301 5.985 -6.502 1.00 67.50 90 ASN A N 1
ATOM 732 C CA . ASN A 1 90 ? 6.689 6.482 -5.265 1.00 67.50 90 ASN A CA 1
ATOM 733 C C . ASN A 1 90 ? 5.935 7.801 -5.471 1.00 67.50 90 ASN A C 1
ATOM 735 O O . ASN A 1 90 ? 5.770 8.571 -4.524 1.00 67.50 90 ASN A O 1
ATOM 739 N N . SER A 1 91 ? 5.514 8.110 -6.702 1.00 69.44 91 SER A N 1
ATOM 740 C CA . SER A 1 91 ? 4.666 9.273 -6.963 1.00 69.44 91 SER A CA 1
ATOM 741 C C . SER A 1 91 ? 3.299 9.025 -6.321 1.00 69.44 91 SER A C 1
ATOM 743 O O . SER A 1 91 ? 2.409 8.419 -6.925 1.00 69.44 91 SER A O 1
ATOM 745 N N . LYS A 1 92 ? 3.177 9.441 -5.060 1.00 79.25 92 LYS A N 1
ATOM 746 C CA . LYS A 1 92 ? 1.935 9.397 -4.296 1.00 79.25 92 LYS A CA 1
ATOM 747 C C . LYS A 1 92 ? 0.939 10.361 -4.925 1.00 79.25 92 LYS A C 1
ATOM 749 O O . LYS A 1 92 ? 1.319 11.452 -5.351 1.00 79.25 92 LYS A O 1
ATOM 754 N N . ARG A 1 93 ? -0.335 9.990 -4.908 1.00 81.38 93 ARG A N 1
ATOM 755 C CA . ARG A 1 93 ? -1.439 10.908 -5.209 1.00 81.38 93 ARG A CA 1
ATOM 756 C C . ARG A 1 93 ? -2.424 10.934 -4.047 1.00 81.38 93 ARG A C 1
ATOM 758 O O . ARG A 1 93 ? -2.575 9.939 -3.341 1.00 81.38 93 ARG A O 1
ATOM 765 N N . GLY A 1 94 ? -3.112 12.058 -3.875 1.00 87.12 94 GLY A N 1
ATOM 766 C CA . GLY A 1 94 ? -4.104 12.230 -2.815 1.00 87.12 94 GLY A CA 1
ATOM 767 C C . GLY A 1 94 ? -3.512 12.250 -1.401 1.00 87.12 94 GLY A C 1
ATOM 768 O O . GLY A 1 94 ? -2.301 12.355 -1.195 1.00 87.12 94 GLY A O 1
ATOM 769 N N . ARG A 1 95 ? -4.397 12.176 -0.404 1.00 93.81 95 ARG A N 1
ATOM 770 C CA . ARG A 1 95 ? -4.021 12.199 1.016 1.00 93.81 95 ARG A CA 1
ATOM 771 C C . ARG A 1 95 ? -3.265 10.934 1.421 1.00 93.81 95 ARG A C 1
ATOM 773 O O . ARG A 1 95 ? -3.422 9.881 0.814 1.00 93.81 95 ARG A O 1
ATOM 780 N N . THR A 1 96 ? -2.474 11.029 2.480 1.00 95.88 96 THR A N 1
ATOM 781 C CA . THR A 1 96 ? -1.851 9.881 3.156 1.00 95.88 96 THR A CA 1
ATOM 782 C C . THR A 1 96 ? -2.525 9.718 4.511 1.00 95.88 96 THR A C 1
ATOM 784 O O . THR A 1 96 ? -2.773 10.736 5.156 1.00 95.88 96 THR A O 1
ATOM 787 N N . LEU A 1 97 ? -2.836 8.491 4.943 1.00 96.44 97 LEU A N 1
ATOM 788 C CA . LEU A 1 97 ? -3.213 8.298 6.345 1.00 96.44 97 LEU A CA 1
ATOM 789 C C . LEU A 1 97 ? -2.030 8.659 7.241 1.00 96.44 97 LEU A C 1
ATOM 791 O O . LEU A 1 97 ? -0.884 8.326 6.932 1.00 96.44 97 LEU A O 1
ATOM 795 N N . ASN A 1 98 ? -2.308 9.321 8.357 1.00 95.81 98 ASN A N 1
ATOM 796 C CA . ASN A 1 98 ? -1.335 9.430 9.440 1.00 95.81 98 ASN A CA 1
ATOM 797 C C . ASN A 1 98 ? -1.422 8.207 10.377 1.00 95.81 98 ASN A C 1
ATOM 799 O O . ASN A 1 98 ? -2.272 7.330 10.214 1.00 95.81 98 ASN A O 1
ATOM 803 N N . TYR A 1 99 ? -0.521 8.131 11.360 1.00 94.19 99 TYR A N 1
ATOM 804 C CA . TYR A 1 99 ? -0.473 7.003 12.293 1.00 94.19 99 TYR A CA 1
ATOM 805 C C . TYR A 1 99 ? -1.762 6.848 13.114 1.00 94.19 99 TYR A C 1
ATOM 807 O O . TYR A 1 99 ? -2.272 5.738 13.233 1.00 94.19 99 TYR A O 1
ATOM 815 N N . THR A 1 100 ? -2.323 7.944 13.627 1.00 94.31 100 THR A N 1
ATOM 816 C CA . THR A 1 100 ? -3.573 7.922 14.400 1.00 94.31 100 THR A CA 1
ATOM 817 C C . THR A 1 100 ? -4.734 7.399 13.558 1.00 94.31 100 THR A C 1
ATOM 819 O O . THR A 1 100 ? -5.461 6.510 13.991 1.00 94.31 100 THR A O 1
ATOM 822 N N . GLU A 1 101 ? -4.870 7.882 12.323 1.00 95.31 101 GLU A N 1
ATOM 823 C CA . GLU A 1 101 ? -5.901 7.422 11.389 1.00 95.31 101 GLU A CA 1
ATOM 824 C C . GLU A 1 101 ? -5.745 5.935 11.049 1.00 95.31 101 GLU A C 1
ATOM 826 O O . GLU A 1 101 ? -6.736 5.209 10.994 1.00 95.31 101 GLU A O 1
ATOM 831 N N . PHE A 1 102 ? -4.507 5.459 10.882 1.00 95.94 102 PHE A N 1
ATOM 832 C CA . PHE A 1 102 ? -4.221 4.037 10.693 1.00 95.94 102 PHE A CA 1
ATOM 833 C C . PHE A 1 102 ? -4.643 3.197 11.908 1.00 95.94 102 PHE A C 1
ATOM 835 O O . PHE A 1 102 ? -5.287 2.161 11.744 1.00 95.94 102 PHE A O 1
ATOM 842 N N . ILE A 1 103 ? -4.315 3.633 13.129 1.00 93.62 103 ILE A N 1
ATOM 843 C CA . ILE A 1 103 ? -4.687 2.910 14.354 1.00 93.62 103 ILE A CA 1
ATOM 844 C C . ILE A 1 103 ? -6.205 2.865 14.527 1.00 93.62 103 ILE A C 1
ATOM 846 O O . ILE A 1 103 ? -6.745 1.798 14.823 1.00 93.62 103 ILE A O 1
ATOM 850 N N . LEU A 1 104 ? -6.904 3.976 14.285 1.00 93.00 104 LEU A N 1
ATOM 851 C CA . LEU A 1 104 ? -8.367 4.010 14.309 1.00 93.00 104 LEU A CA 1
ATOM 852 C C . LEU A 1 104 ? -8.963 3.039 13.285 1.00 93.00 104 LEU A C 1
ATOM 854 O O . LEU A 1 104 ? -9.805 2.217 13.641 1.00 93.00 104 LEU A O 1
ATOM 858 N N . LEU A 1 105 ? -8.473 3.062 12.042 1.00 94.38 105 LEU A N 1
ATOM 859 C CA . LEU A 1 105 ? -8.896 2.132 10.994 1.00 94.38 105 LEU A CA 1
ATOM 860 C C . LEU A 1 105 ? -8.681 0.668 11.405 1.00 94.38 105 LEU A C 1
ATOM 862 O O . LEU A 1 105 ? -9.592 -0.148 11.270 1.00 94.38 105 LEU A O 1
ATOM 866 N N . LYS A 1 106 ? -7.509 0.338 11.960 1.00 93.88 106 LYS A N 1
ATOM 867 C CA . LYS A 1 106 ? -7.204 -1.003 12.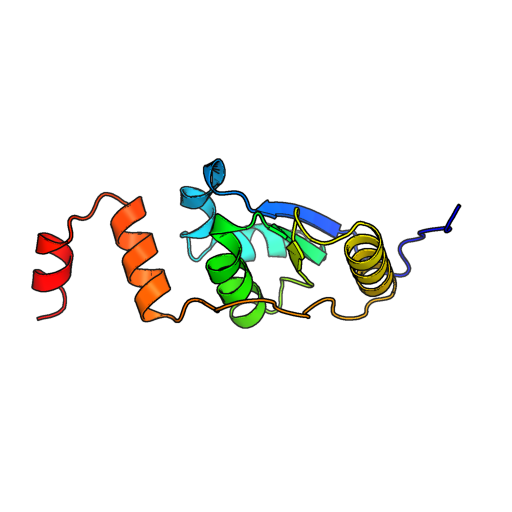478 1.00 93.88 106 LYS A CA 1
ATOM 868 C C . LYS A 1 106 ? -8.190 -1.429 13.567 1.00 93.88 106 LYS A C 1
ATOM 870 O O . LYS A 1 106 ? -8.680 -2.555 13.534 1.00 93.88 106 LYS A O 1
ATOM 875 N N . ARG A 1 107 ? -8.497 -0.547 14.524 1.00 90.06 107 ARG A N 1
ATOM 876 C CA . ARG A 1 107 ? -9.467 -0.825 15.598 1.00 90.06 107 ARG A CA 1
ATOM 877 C C . ARG A 1 107 ? -10.871 -1.074 15.025 1.00 90.06 107 ARG A C 1
ATOM 879 O O . ARG A 1 107 ? -11.493 -2.069 15.395 1.00 90.06 107 ARG A O 1
ATOM 886 N N . PHE A 1 108 ? -11.321 -0.261 14.064 1.00 90.62 108 PHE A N 1
ATOM 887 C CA . PHE A 1 108 ? -12.623 -0.443 13.409 1.00 90.62 108 PHE A CA 1
ATOM 888 C C . PHE A 1 108 ? -12.742 -1.773 12.672 1.00 90.62 108 PHE A C 1
ATOM 890 O O . PHE A 1 108 ? -13.728 -2.489 12.826 1.00 90.62 108 PHE A O 1
ATOM 897 N N . VAL A 1 109 ? -11.720 -2.138 11.903 1.00 91.38 109 VAL A N 1
ATOM 898 C CA . VAL A 1 109 ? -11.696 -3.395 11.146 1.00 91.38 109 VAL A CA 1
ATOM 899 C C . VAL A 1 109 ? -11.666 -4.623 12.071 1.00 91.38 109 VAL A C 1
ATOM 901 O O . VAL A 1 109 ? -12.226 -5.674 11.740 1.00 91.38 109 VAL A O 1
ATOM 904 N N . SER A 1 110 ? -11.086 -4.483 13.265 1.00 88.12 110 SER A N 1
ATOM 905 C CA . SER A 1 110 ? -11.126 -5.487 14.337 1.00 88.12 110 SER A CA 1
ATOM 906 C C . SER A 1 110 ? -12.461 -5.547 15.095 1.00 88.12 110 SER A C 1
ATOM 908 O O . SER A 1 110 ? -12.607 -6.393 15.971 1.00 88.12 110 SER A O 1
ATOM 910 N N . GLY A 1 111 ? -13.437 -4.697 14.762 1.00 86.50 111 GLY A N 1
ATOM 911 C CA . GLY A 1 111 ? -14.763 -4.687 15.387 1.00 86.50 111 GLY A CA 1
ATOM 912 C C . GLY A 1 111 ? -14.851 -3.900 16.699 1.00 86.50 111 GLY A C 1
ATOM 913 O O . GLY A 1 111 ? -15.841 -4.036 17.411 1.00 86.50 111 GLY A O 1
ATOM 914 N N . ILE A 1 112 ? -13.847 -3.078 17.029 1.00 82.44 112 ILE A N 1
ATOM 915 C CA . ILE A 1 112 ? -13.877 -2.216 18.221 1.00 82.44 112 ILE A CA 1
ATOM 916 C C . ILE A 1 112 ? -14.757 -0.998 17.919 1.00 82.44 112 ILE A C 1
ATOM 918 O O . ILE A 1 112 ? -14.545 -0.301 16.923 1.00 82.44 112 ILE A O 1
ATOM 922 N N . SER A 1 113 ? -15.750 -0.736 18.772 1.00 73.00 113 SER A N 1
ATOM 923 C CA . SER A 1 113 ? -16.690 0.372 18.569 1.00 73.00 113 SER A CA 1
ATOM 924 C C . SER A 1 113 ? -16.061 1.732 18.900 1.00 73.00 113 SER A C 1
ATOM 926 O O . SER A 1 113 ? -15.148 1.825 19.719 1.00 73.00 113 SER A O 1
ATOM 928 N N . ILE A 1 114 ? -16.587 2.819 18.316 1.00 69.94 114 ILE A N 1
ATOM 929 C CA . ILE A 1 114 ? -16.131 4.200 18.594 1.00 69.94 114 ILE A CA 1
ATOM 930 C C . ILE A 1 114 ? -16.150 4.497 20.101 1.00 69.94 114 ILE A C 1
ATOM 932 O O . ILE A 1 114 ? -15.217 5.093 20.627 1.00 69.94 114 ILE A O 1
ATOM 936 N N . GLN A 1 115 ? -17.185 4.039 20.808 1.00 65.56 115 GLN A N 1
ATOM 937 C CA . GLN A 1 115 ? -17.332 4.257 22.250 1.00 65.56 115 GLN A CA 1
ATOM 938 C C . GLN A 1 115 ? -16.221 3.568 23.054 1.00 65.56 115 GLN A C 1
ATOM 940 O O . GLN A 1 115 ? -15.722 4.126 24.025 1.00 65.56 115 GLN A O 1
ATOM 945 N N . GLN A 1 116 ? -15.792 2.379 22.625 1.00 65.69 116 GLN A N 1
ATOM 946 C CA . GLN A 1 116 ? -14.672 1.674 23.248 1.00 65.69 116 GLN A CA 1
ATOM 947 C C . GLN A 1 116 ? -13.338 2.368 22.959 1.00 65.69 116 GLN A C 1
ATOM 949 O O . GLN A 1 116 ? -12.491 2.431 23.839 1.00 65.69 116 GLN A O 1
ATOM 954 N N . ILE A 1 117 ? -13.162 2.928 21.759 1.00 64.56 117 ILE A N 1
ATOM 955 C CA . ILE A 1 117 ? -11.951 3.668 21.372 1.00 64.56 117 ILE A CA 1
ATOM 956 C C . ILE A 1 117 ? -11.753 4.900 22.268 1.00 64.56 117 ILE A C 1
ATOM 958 O O . ILE A 1 117 ? -10.658 5.089 22.785 1.00 64.56 117 ILE A O 1
ATOM 962 N N . VAL A 1 118 ? -12.807 5.693 22.500 1.00 68.75 118 VAL A N 1
ATOM 963 C CA . VAL A 1 118 ? -12.745 6.908 23.340 1.00 68.75 118 VAL A CA 1
ATOM 964 C C . VAL A 1 118 ? -12.386 6.586 24.796 1.00 68.75 118 VAL A C 1
ATOM 966 O O . VAL A 1 118 ? -11.676 7.354 25.431 1.00 68.75 118 VAL A O 1
ATOM 969 N N . ASN A 1 119 ? -12.832 5.442 25.320 1.00 61.91 119 ASN A N 1
ATOM 970 C CA . ASN A 1 119 ? -12.545 5.031 26.698 1.00 61.91 119 ASN A CA 1
ATOM 971 C C . ASN A 1 119 ? -11.142 4.434 26.900 1.00 61.91 119 ASN A C 1
ATOM 973 O O . ASN A 1 119 ? -10.717 4.311 28.040 1.00 61.91 119 ASN A O 1
ATOM 977 N N . ILE A 1 120 ? -10.452 4.019 25.833 1.00 60.19 120 ILE A N 1
ATOM 978 C CA . ILE A 1 120 ? -9.096 3.443 25.914 1.00 60.19 120 ILE A CA 1
ATOM 979 C C . ILE A 1 120 ? -8.019 4.537 25.896 1.00 60.19 120 ILE A C 1
ATOM 981 O O . ILE A 1 120 ? -6.928 4.323 26.418 1.00 60.19 120 ILE A O 1
ATOM 985 N N . ASP A 1 121 ? -8.309 5.682 25.277 1.00 57.97 121 ASP A N 1
ATOM 986 C CA . ASP A 1 121 ? -7.346 6.772 25.088 1.00 57.97 121 ASP A CA 1
ATOM 987 C C . ASP A 1 121 ? -7.515 7.920 26.126 1.00 57.97 121 ASP A C 1
ATOM 989 O O . ASP A 1 121 ? -6.867 8.957 25.985 1.00 57.97 121 ASP A O 1
ATOM 993 N N . ASN A 1 122 ? -8.354 7.724 27.159 1.00 47.16 122 ASN A N 1
ATOM 994 C CA . ASN A 1 122 ? -8.476 8.560 28.370 1.00 47.16 122 ASN A CA 1
ATOM 995 C C . ASN A 1 122 ? -7.832 7.859 29.572 1.00 47.16 122 ASN A C 1
ATOM 997 O O . ASN A 1 122 ? -7.268 8.573 30.430 1.00 47.16 122 ASN A O 1
#